Protein AF-A0A175QX01-F1 (afdb_monomer_lite)

Sequence (72 aa):
MTAAGCRSDILPAVFGLGEGGISAYAPGTLPTITAHEGDKLIGQSASETGRCIYQNDVGNRFRADCPPGYKP

Secondary structure (DSSP, 8-state):
-----------------S----------PPP-----TTPEEEEE-SSSTTEEEEE-TT--EEEEEPPTT---

pLDDT: mean 70.54, std 15.59, range [41.91, 91.81]

Structure (mmCIF, N/CA/C/O backbone):
data_AF-A0A175QX01-F1
#
_entry.id   AF-A0A175QX01-F1
#
loop_
_atom_site.group_PDB
_atom_site.id
_atom_site.type_symbol
_atom_site.label_atom_id
_atom_site.label_alt_id
_atom_site.label_comp_id
_atom_site.label_asym_id
_atom_site.label_entity_id
_atom_site.label_seq_id
_atom_site.pdbx_PDB_ins_code
_atom_site.Cartn_x
_atom_site.Cartn_y
_atom_site.Cartn_z
_atom_site.occupancy
_atom_site.B_iso_or_equiv
_atom_site.auth_seq_id
_atom_site.auth_comp_id
_atom_site.auth_asym_id
_atom_site.auth_atom_id
_atom_site.pdbx_PDB_model_num
ATOM 1 N N . MET A 1 1 ? -27.848 40.302 -10.514 1.00 45.19 1 MET A N 1
ATOM 2 C CA . MET A 1 1 ? -27.442 39.493 -11.688 1.00 45.19 1 MET A CA 1
ATOM 3 C C . MET A 1 1 ? -26.332 40.283 -12.354 1.00 45.19 1 MET A C 1
ATOM 5 O O . MET A 1 1 ? -26.575 41.432 -12.669 1.00 45.19 1 MET A O 1
ATOM 9 N N . THR A 1 2 ? -25.080 39.847 -12.348 1.00 41.91 2 THR A N 1
ATOM 10 C CA . THR A 1 2 ? -24.559 38.757 -13.188 1.00 41.91 2 THR A CA 1
ATOM 11 C C . THR A 1 2 ? -23.284 38.171 -12.573 1.00 41.91 2 THR A C 1
ATOM 13 O O . THR A 1 2 ? -22.410 38.907 -12.125 1.00 41.91 2 THR A O 1
ATOM 16 N N . ALA A 1 3 ? -23.194 36.840 -12.547 1.00 45.88 3 ALA A N 1
ATOM 17 C CA . ALA A 1 3 ? -22.026 36.097 -12.094 1.00 45.88 3 ALA A CA 1
ATOM 18 C C . ALA A 1 3 ? -20.843 36.316 -13.053 1.00 45.88 3 ALA A C 1
ATOM 20 O O . ALA A 1 3 ? -20.959 36.059 -14.251 1.00 45.88 3 ALA A O 1
ATOM 21 N N . ALA A 1 4 ? -19.707 36.777 -12.529 1.00 52.50 4 ALA A N 1
ATOM 22 C CA . ALA A 1 4 ? -18.438 36.741 -13.242 1.00 52.50 4 ALA A CA 1
ATOM 23 C C . ALA A 1 4 ? -17.955 35.283 -13.257 1.00 52.50 4 ALA A C 1
ATOM 25 O O . ALA A 1 4 ? -17.464 34.768 -12.254 1.00 52.50 4 ALA A O 1
ATOM 26 N N . GLY A 1 5 ? -18.206 34.598 -14.374 1.00 47.78 5 GLY A N 1
ATOM 27 C CA . GLY A 1 5 ? -17.816 33.209 -14.585 1.00 47.78 5 GLY A CA 1
ATOM 28 C C . GLY A 1 5 ? -16.303 33.017 -14.494 1.00 47.78 5 GLY A C 1
ATOM 29 O O . GLY A 1 5 ? -15.523 33.855 -14.950 1.00 47.78 5 GLY A O 1
ATOM 30 N N . CYS A 1 6 ? -15.904 31.897 -13.894 1.00 55.31 6 CYS A N 1
ATOM 31 C CA . CYS A 1 6 ? -14.527 31.438 -13.804 1.00 55.31 6 CYS A CA 1
ATOM 32 C C . CYS A 1 6 ? -13.872 31.426 -15.193 1.00 55.31 6 CYS A C 1
ATOM 34 O O . CYS A 1 6 ? -14.278 30.665 -16.071 1.00 55.31 6 CYS A O 1
ATOM 36 N N . ARG A 1 7 ? -12.838 32.250 -15.391 1.00 49.56 7 ARG A N 1
ATOM 37 C CA . ARG A 1 7 ? -11.908 32.077 -16.509 1.00 49.56 7 ARG A CA 1
ATOM 38 C C . ARG A 1 7 ? -11.051 30.856 -16.193 1.00 49.56 7 ARG A C 1
ATOM 40 O O . ARG A 1 7 ? -10.235 30.889 -15.282 1.00 49.56 7 ARG A O 1
ATOM 47 N N . SER A 1 8 ? -11.316 29.760 -16.893 1.00 50.81 8 SER A N 1
ATOM 48 C CA . SER A 1 8 ? -10.447 28.591 -16.889 1.00 50.81 8 SER A CA 1
ATOM 49 C C . SER A 1 8 ? -9.302 28.884 -17.857 1.00 50.81 8 SER A C 1
ATOM 51 O O . SER A 1 8 ? -9.511 28.910 -19.069 1.00 50.81 8 SER A O 1
ATOM 53 N N . ASP A 1 9 ? -8.116 29.169 -17.323 1.00 51.22 9 ASP A N 1
ATOM 54 C CA . ASP A 1 9 ? -6.872 29.194 -18.093 1.00 51.22 9 ASP A CA 1
ATOM 55 C C . ASP A 1 9 ? -6.522 27.748 -18.475 1.00 51.22 9 ASP A C 1
ATOM 57 O O . ASP A 1 9 ? -5.774 27.048 -17.790 1.00 51.22 9 ASP A O 1
ATOM 61 N N . ILE A 1 10 ? -7.152 27.259 -19.545 1.00 54.03 10 ILE A N 1
ATOM 62 C CA . ILE A 1 10 ? -6.879 25.944 -20.124 1.00 54.03 10 ILE A CA 1
ATOM 63 C C . ILE A 1 10 ? -5.482 26.007 -20.752 1.00 54.03 10 ILE A C 1
ATOM 65 O O . ILE A 1 10 ? -5.297 26.510 -21.859 1.00 54.03 10 ILE A O 1
ATOM 69 N N . LEU A 1 11 ? -4.484 25.509 -20.024 1.00 52.50 11 LEU A N 1
ATOM 70 C CA . LEU A 1 11 ? -3.146 25.243 -20.547 1.00 52.50 11 LEU A CA 1
ATOM 71 C C . LEU A 1 11 ? -3.253 24.217 -21.696 1.00 52.50 11 LEU A C 1
ATOM 73 O O . LEU A 1 11 ? -3.824 23.143 -21.484 1.00 52.50 11 LEU A O 1
ATOM 77 N N . PRO A 1 12 ? -2.707 24.483 -22.899 1.00 47.81 12 PRO A N 1
ATOM 78 C CA . PRO A 1 12 ? -2.729 23.523 -23.994 1.00 47.81 12 PRO A CA 1
ATOM 79 C C . PRO A 1 12 ? -1.643 22.470 -23.753 1.00 47.81 12 PRO A C 1
ATOM 81 O O . PRO A 1 12 ? -0.512 22.603 -24.211 1.00 47.81 12 PRO A O 1
ATOM 84 N N . ALA A 1 13 ? -1.967 21.421 -23.004 1.00 52.94 13 ALA A N 1
ATOM 85 C CA . ALA A 1 13 ? -1.088 20.270 -22.847 1.00 52.94 13 ALA A CA 1
ATOM 86 C C . ALA A 1 13 ? -1.572 19.124 -23.741 1.00 52.94 13 ALA A C 1
ATOM 88 O O . ALA A 1 13 ? -2.313 18.249 -23.303 1.00 52.94 13 ALA A O 1
ATOM 89 N N . VAL A 1 14 ? -1.133 19.118 -24.999 1.00 56.78 14 VAL A N 1
ATOM 90 C CA . VAL A 1 14 ? -1.109 17.906 -25.827 1.00 56.78 14 VAL A CA 1
ATOM 91 C C . VAL A 1 14 ? 0.271 17.783 -26.460 1.00 56.78 14 VAL A C 1
ATOM 93 O O . VAL A 1 14 ? 0.677 18.576 -27.306 1.00 56.78 14 VAL A O 1
ATOM 96 N N . PHE A 1 15 ? 1.018 16.809 -25.947 1.00 56.84 15 PHE A N 1
ATOM 97 C CA . PHE A 1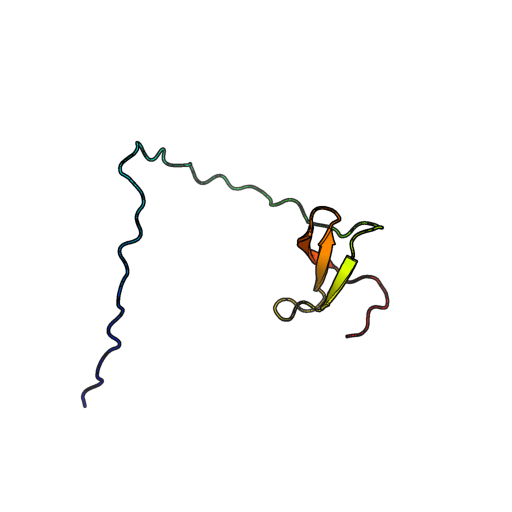 15 ? 2.330 16.402 -26.422 1.00 56.84 15 PHE A CA 1
ATOM 98 C C . PHE A 1 15 ? 2.252 15.972 -27.893 1.00 56.84 15 PHE A C 1
ATOM 100 O O . PHE A 1 15 ? 1.351 15.227 -28.254 1.00 56.84 15 PHE A O 1
ATOM 107 N N . GLY A 1 16 ? 3.209 16.467 -28.688 1.00 49.09 16 GLY A N 1
ATOM 108 C CA . GLY A 1 16 ? 3.688 15.986 -29.992 1.00 49.09 16 GLY A CA 1
ATOM 109 C C . GLY A 1 16 ? 2.743 15.184 -30.893 1.00 49.09 16 GLY A C 1
ATOM 110 O O . GLY A 1 16 ? 2.345 14.072 -30.569 1.00 49.09 16 GLY A O 1
ATOM 111 N N . LEU A 1 17 ? 2.541 15.689 -32.113 1.00 51.31 17 LEU A N 1
ATOM 112 C CA . LEU A 1 17 ? 2.074 14.936 -33.284 1.00 51.31 17 LEU A CA 1
ATOM 113 C C . LEU A 1 17 ? 3.099 13.846 -33.682 1.00 51.31 17 LEU A C 1
ATOM 115 O O . LEU A 1 17 ? 3.759 13.945 -34.711 1.00 51.31 17 LEU A O 1
ATOM 119 N N . GLY A 1 18 ? 3.291 12.834 -32.843 1.00 50.44 18 GLY A N 1
ATOM 120 C CA . GLY A 1 18 ? 3.759 11.514 -33.263 1.00 50.44 18 GLY A CA 1
ATOM 121 C C . GLY A 1 18 ? 2.531 10.642 -33.482 1.00 50.44 18 GLY A C 1
ATOM 122 O O . GLY A 1 18 ? 1.505 10.914 -32.863 1.00 50.44 18 GLY A O 1
ATOM 123 N N . GLU A 1 19 ? 2.595 9.647 -34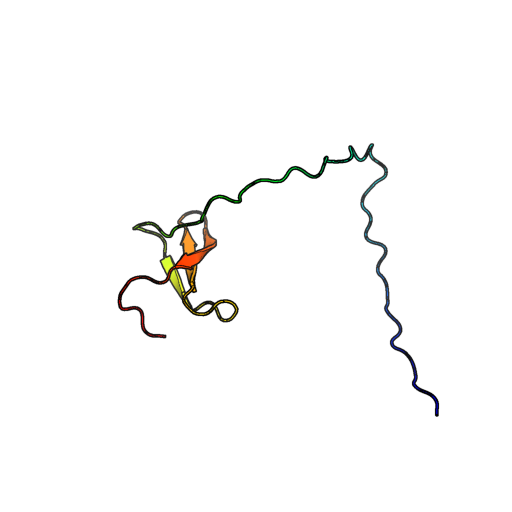.368 1.00 52.69 19 GLU A N 1
ATOM 124 C CA . GLU A 1 19 ? 1.478 8.728 -34.618 1.00 52.69 19 GLU A CA 1
ATOM 125 C C . GLU A 1 19 ? 0.987 8.111 -33.301 1.00 52.69 19 GLU A C 1
ATOM 127 O O . GLU A 1 19 ? 1.547 7.151 -32.771 1.00 52.69 19 GLU A O 1
ATOM 132 N N . GLY A 1 20 ? -0.042 8.739 -32.732 1.00 50.84 20 GLY A N 1
ATOM 133 C CA . GLY A 1 20 ? -0.674 8.348 -31.492 1.00 50.84 20 GLY A CA 1
ATOM 134 C C . GLY A 1 20 ? -1.502 7.121 -31.786 1.00 50.84 20 GLY A C 1
ATOM 135 O O . GLY A 1 20 ? -2.686 7.230 -32.100 1.00 50.84 20 GLY A O 1
ATOM 136 N N . GLY A 1 21 ? -0.855 5.959 -31.727 1.00 54.06 21 GLY A N 1
ATOM 137 C CA . GLY A 1 21 ? -1.545 4.685 -31.705 1.00 54.06 21 GLY A CA 1
ATOM 138 C C . GLY A 1 21 ? -2.656 4.768 -30.666 1.00 54.06 21 GLY A C 1
ATOM 139 O O . GLY A 1 21 ? -2.412 5.019 -29.486 1.00 54.06 21 GLY A O 1
ATOM 140 N N . ILE A 1 22 ? -3.892 4.615 -31.128 1.00 57.19 22 ILE A N 1
ATOM 141 C CA . ILE A 1 22 ? -5.059 4.431 -30.274 1.00 57.19 22 ILE A CA 1
ATOM 142 C C . ILE A 1 22 ? -4.809 3.162 -29.463 1.00 57.19 22 ILE A C 1
ATOM 144 O O . ILE A 1 22 ? -5.018 2.054 -29.953 1.00 57.19 22 ILE A O 1
ATOM 148 N N . SER A 1 23 ? -4.323 3.313 -28.229 1.00 60.19 23 SER A N 1
ATOM 149 C CA . SER A 1 23 ? -4.333 2.218 -27.265 1.00 60.19 23 SER A CA 1
ATOM 150 C C . SER A 1 23 ? -5.788 1.827 -27.069 1.00 60.19 23 SER A C 1
ATOM 152 O O . SER A 1 23 ? -6.564 2.568 -26.465 1.00 60.19 23 SER A O 1
ATOM 154 N N . ALA A 1 24 ? -6.174 0.691 -27.648 1.00 57.84 24 ALA A N 1
ATOM 155 C CA . ALA A 1 24 ? -7.506 0.148 -27.477 1.00 57.84 24 ALA A CA 1
ATOM 156 C C . ALA A 1 24 ? -7.769 -0.008 -25.976 1.00 57.84 24 ALA A C 1
ATOM 158 O O . ALA A 1 24 ? -6.959 -0.590 -25.251 1.00 57.84 24 ALA A O 1
ATOM 159 N N . TYR A 1 25 ? -8.891 0.536 -25.506 1.00 54.34 25 TYR A N 1
ATOM 160 C CA . TYR A 1 25 ? -9.348 0.286 -24.148 1.00 54.34 25 TYR A CA 1
ATOM 161 C C . TYR A 1 25 ? -9.537 -1.224 -23.982 1.00 54.34 25 TYR A C 1
ATOM 163 O O . TYR A 1 25 ? -10.400 -1.823 -24.624 1.00 54.34 25 TYR A O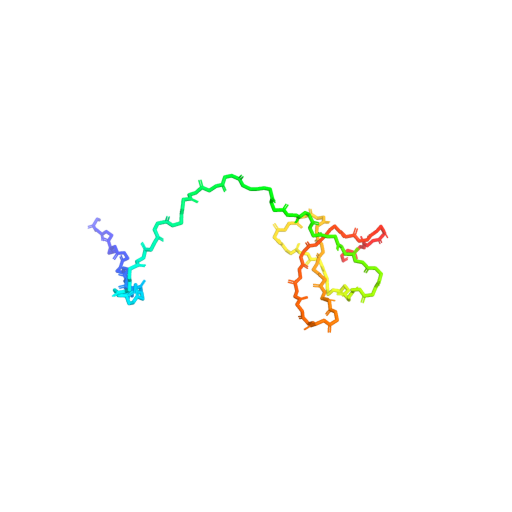 1
ATOM 171 N N . ALA A 1 26 ? -8.710 -1.834 -23.138 1.00 61.84 26 ALA A N 1
ATOM 172 C CA . ALA A 1 26 ? -8.839 -3.226 -22.755 1.00 61.84 26 ALA A CA 1
ATOM 173 C C . ALA A 1 26 ? -9.280 -3.283 -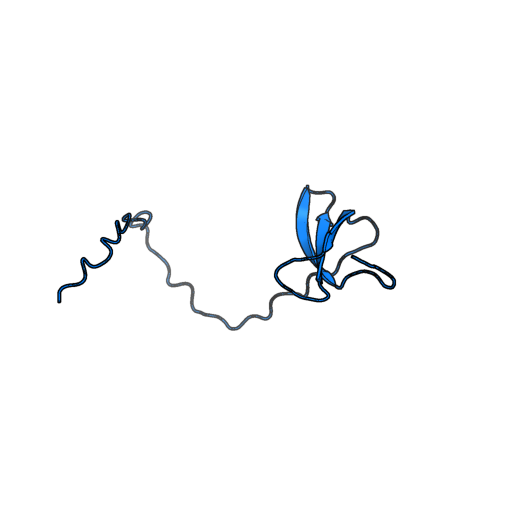21.287 1.00 61.84 26 ALA A C 1
ATOM 175 O O . ALA A 1 26 ? -8.602 -2.702 -20.432 1.00 61.84 26 ALA A O 1
ATOM 176 N N . PRO A 1 27 ? -10.390 -3.967 -20.960 1.00 58.09 27 PRO A N 1
ATOM 177 C CA . PRO A 1 27 ? -10.715 -4.250 -19.574 1.00 58.09 27 PRO A CA 1
ATOM 178 C C . PRO A 1 27 ? -9.630 -5.170 -19.002 1.00 58.09 27 PRO A C 1
ATOM 180 O O . PRO A 1 27 ? -9.469 -6.312 -19.424 1.00 58.09 27 PRO A O 1
ATOM 183 N N . GLY A 1 28 ? -8.862 -4.645 -18.052 1.00 65.62 28 GLY A N 1
ATOM 184 C CA . GLY A 1 28 ? -7.854 -5.377 -17.298 1.00 65.62 28 GLY A CA 1
ATOM 185 C C . GLY A 1 28 ? -8.145 -5.255 -15.810 1.00 65.62 28 GLY A C 1
ATOM 186 O O . GLY A 1 28 ? -8.622 -4.221 -15.344 1.00 65.62 28 GLY A O 1
ATOM 187 N N . THR A 1 29 ? -7.868 -6.313 -15.054 1.00 62.34 29 THR A N 1
ATOM 188 C CA . THR A 1 29 ? -7.909 -6.231 -13.591 1.00 62.34 29 THR A CA 1
ATOM 189 C C . THR A 1 29 ? -6.548 -5.737 -13.125 1.00 62.34 29 THR A C 1
ATOM 191 O O . THR A 1 29 ? -5.529 -6.345 -13.452 1.00 62.34 29 THR A O 1
ATOM 194 N N . LEU A 1 30 ? -6.515 -4.623 -12.392 1.00 63.53 30 LEU A N 1
ATOM 195 C CA . LEU A 1 30 ? -5.286 -4.196 -11.730 1.00 63.53 30 LEU A CA 1
ATOM 196 C C . LEU A 1 30 ? -4.931 -5.237 -10.661 1.00 63.53 30 LEU A C 1
ATOM 198 O O . LEU A 1 30 ? -5.814 -5.607 -9.881 1.00 63.53 30 LEU A O 1
ATOM 202 N N . PRO A 1 31 ? -3.677 -5.715 -10.603 1.00 67.31 31 PRO A N 1
ATOM 203 C CA . PRO A 1 31 ? -3.273 -6.631 -9.552 1.00 67.31 31 PRO A CA 1
ATOM 204 C C . PRO A 1 31 ? -3.467 -5.956 -8.193 1.00 67.31 31 PRO A C 1
ATOM 206 O O . PRO A 1 31 ? -3.122 -4.786 -8.005 1.00 67.31 31 PRO A O 1
ATOM 209 N N . THR A 1 32 ? -4.038 -6.692 -7.243 1.00 71.75 32 THR A N 1
ATOM 210 C CA . THR A 1 32 ? -4.201 -6.214 -5.872 1.00 71.75 32 THR A CA 1
ATOM 211 C C . THR A 1 32 ? -2.823 -6.029 -5.249 1.00 71.75 32 THR A C 1
ATOM 213 O O . THR A 1 32 ? -2.075 -6.990 -5.069 1.00 71.75 32 THR A O 1
ATOM 216 N N . ILE A 1 33 ? -2.473 -4.785 -4.927 1.00 76.88 33 ILE A N 1
ATOM 217 C CA . ILE A 1 33 ? -1.210 -4.480 -4.260 1.00 76.88 33 ILE A CA 1
ATOM 218 C C . ILE A 1 33 ? -1.368 -4.832 -2.780 1.00 76.88 33 ILE A C 1
ATOM 220 O O . ILE A 1 33 ? -2.193 -4.242 -2.083 1.00 76.88 33 ILE A O 1
ATOM 224 N N . THR A 1 34 ? -0.576 -5.798 -2.322 1.00 81.81 34 THR A N 1
ATOM 225 C CA . THR A 1 34 ? -0.547 -6.258 -0.927 1.00 81.81 34 THR A CA 1
ATOM 226 C C . THR A 1 34 ? 0.781 -5.844 -0.303 1.00 81.81 34 THR A C 1
ATOM 228 O O . THR A 1 34 ? 1.812 -5.897 -0.973 1.00 81.81 34 THR A O 1
ATOM 231 N N . ALA A 1 35 ? 0.761 -5.398 0.954 1.00 83.69 35 ALA A N 1
ATOM 232 C CA . ALA A 1 35 ? 1.984 -5.118 1.698 1.00 83.69 35 ALA A CA 1
ATOM 233 C C . ALA A 1 35 ? 2.657 -6.430 2.120 1.00 83.69 35 ALA A C 1
ATOM 235 O O . ALA A 1 35 ? 1.980 -7.365 2.552 1.00 83.69 35 ALA A O 1
ATOM 236 N N . HIS A 1 36 ? 3.978 -6.485 2.002 1.00 80.38 36 HIS A N 1
ATOM 237 C CA . HIS A 1 36 ? 4.799 -7.628 2.375 1.00 80.38 36 HIS A CA 1
ATOM 238 C C . HIS A 1 36 ? 5.605 -7.333 3.643 1.00 80.38 36 HIS A C 1
ATOM 240 O O . HIS A 1 36 ? 5.772 -6.185 4.064 1.00 80.38 36 HIS A O 1
ATOM 246 N N . GLU A 1 37 ? 6.112 -8.395 4.264 1.00 73.69 37 GLU A N 1
ATOM 247 C CA . GLU A 1 37 ? 7.029 -8.298 5.395 1.00 73.69 37 GLU A CA 1
ATOM 248 C C . GLU A 1 37 ? 8.337 -7.629 4.933 1.00 73.69 37 GLU A C 1
ATOM 250 O O . GLU A 1 37 ? 9.092 -8.201 4.152 1.00 73.69 37 GLU A O 1
ATOM 255 N N . GLY A 1 38 ? 8.560 -6.382 5.360 1.00 80.81 38 GLY A N 1
ATOM 256 C CA . GLY A 1 38 ? 9.678 -5.535 4.922 1.00 80.81 38 GLY A CA 1
ATOM 257 C C . GLY A 1 38 ? 9.234 -4.156 4.432 1.00 80.81 38 GLY A C 1
ATOM 258 O O . GLY A 1 38 ? 9.959 -3.178 4.608 1.00 80.81 38 GLY A O 1
ATOM 259 N N . ASP A 1 39 ? 8.004 -4.036 3.926 1.00 86.75 39 ASP A N 1
ATOM 260 C CA . ASP A 1 39 ? 7.466 -2.745 3.508 1.00 86.75 39 ASP A CA 1
ATOM 261 C C . ASP A 1 39 ? 7.241 -1.830 4.719 1.00 86.75 39 ASP A C 1
ATOM 263 O O . ASP A 1 39 ? 6.584 -2.180 5.708 1.00 86.75 39 ASP A O 1
ATOM 267 N N . LYS A 1 40 ? 7.755 -0.603 4.639 1.00 88.44 40 LYS A N 1
ATOM 268 C CA . LYS A 1 40 ? 7.648 0.366 5.725 1.00 88.44 40 LYS A CA 1
ATOM 269 C C . LYS A 1 40 ? 6.253 0.976 5.752 1.00 88.44 40 LYS A C 1
ATOM 271 O O . LYS A 1 40 ? 5.871 1.713 4.844 1.00 88.44 40 LYS A O 1
ATOM 276 N N . LEU A 1 41 ? 5.523 0.747 6.839 1.00 88.69 41 LEU A N 1
ATOM 277 C CA . LEU A 1 41 ? 4.263 1.432 7.106 1.00 88.69 41 LEU A CA 1
ATOM 278 C C . LEU A 1 41 ? 4.521 2.923 7.376 1.00 88.69 41 LEU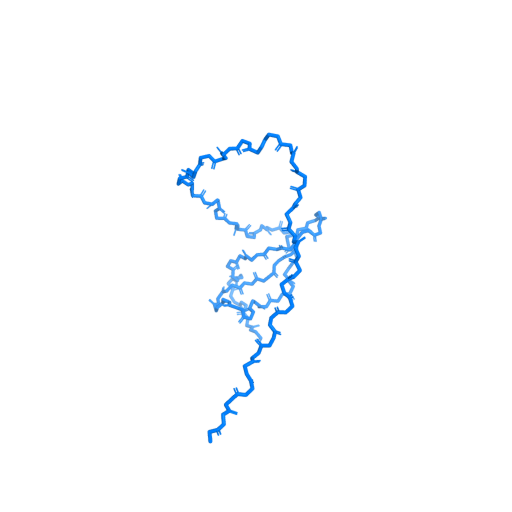 A C 1
ATOM 280 O O . LEU A 1 41 ? 5.220 3.286 8.322 1.00 88.69 41 LEU A O 1
ATOM 284 N N . ILE A 1 42 ? 3.954 3.786 6.536 1.00 89.25 42 ILE A N 1
ATOM 285 C CA . ILE A 1 42 ? 4.071 5.245 6.646 1.00 89.25 42 ILE A CA 1
ATOM 286 C C . ILE A 1 42 ? 2.917 5.820 7.474 1.00 89.25 42 ILE A C 1
ATOM 288 O O . ILE A 1 42 ? 3.126 6.758 8.238 1.00 89.25 42 ILE A O 1
ATOM 292 N N . GLY A 1 43 ? 1.712 5.260 7.342 1.00 86.75 43 GLY A N 1
ATOM 293 C CA . GLY A 1 43 ? 0.542 5.673 8.120 1.00 86.75 43 GLY A CA 1
ATOM 294 C C . GLY A 1 43 ? -0.784 5.306 7.458 1.00 86.75 43 GLY A C 1
ATOM 295 O O . GLY A 1 43 ? -0.807 4.587 6.460 1.00 86.75 43 GLY A O 1
ATOM 296 N N . GLN A 1 44 ? -1.894 5.811 7.995 1.00 86.50 44 GLN A N 1
ATOM 297 C CA . GLN A 1 44 ? -3.226 5.569 7.442 1.00 86.50 44 GLN A CA 1
ATOM 298 C C . GLN A 1 44 ? -3.473 6.395 6.173 1.00 86.50 44 GLN A C 1
ATOM 300 O O . GLN A 1 44 ? -3.082 7.561 6.077 1.00 86.50 44 GLN A O 1
ATOM 305 N N . SER A 1 45 ? -4.157 5.803 5.193 1.00 83.25 45 SER A N 1
ATOM 306 C CA . SER A 1 45 ? -4.659 6.551 4.046 1.00 83.25 45 SER A CA 1
ATOM 307 C C . SER A 1 45 ? -5.810 7.457 4.476 1.00 83.25 45 SER A C 1
ATOM 309 O O . SER A 1 45 ? -6.816 6.989 4.998 1.00 83.25 45 SER A O 1
ATOM 311 N N . ALA A 1 46 ? -5.693 8.756 4.198 1.00 79.50 46 ALA A N 1
ATOM 312 C CA . ALA A 1 46 ? -6.785 9.704 4.427 1.00 79.50 46 ALA A CA 1
ATOM 313 C C . ALA A 1 46 ? -7.943 9.537 3.424 1.00 79.50 46 ALA A C 1
ATOM 315 O O . ALA A 1 46 ? -9.052 9.994 3.679 1.00 79.50 46 ALA A O 1
ATOM 316 N N . SER A 1 47 ? -7.684 8.918 2.268 1.00 76.12 47 SER A N 1
ATOM 317 C CA . SER A 1 47 ? -8.651 8.812 1.167 1.00 76.12 47 SER A CA 1
ATOM 318 C C . SER A 1 47 ? -9.486 7.532 1.208 1.00 76.12 47 SER A C 1
ATOM 320 O O . SER A 1 47 ? -10.585 7.517 0.667 1.00 76.12 47 SER A O 1
ATOM 322 N N . GLU A 1 48 ? -8.975 6.464 1.824 1.00 75.19 48 GLU A N 1
ATOM 323 C CA . GLU A 1 48 ? -9.638 5.160 1.890 1.00 75.19 48 GLU A CA 1
ATOM 324 C C . GLU A 1 48 ? -9.588 4.623 3.324 1.00 75.19 48 GLU A C 1
ATOM 326 O O . GLU A 1 48 ? -8.528 4.256 3.836 1.00 75.19 48 GLU A O 1
ATOM 331 N N . THR A 1 49 ? -10.749 4.554 3.978 1.00 76.50 49 THR A N 1
ATOM 332 C CA . THR A 1 49 ? -10.868 3.991 5.326 1.00 76.50 49 THR A CA 1
ATOM 333 C C . THR A 1 49 ? -10.479 2.511 5.320 1.00 76.50 49 THR A C 1
ATOM 335 O O . THR A 1 49 ? -10.996 1.736 4.523 1.00 76.50 49 THR A O 1
ATOM 338 N N . GLY A 1 50 ? -9.565 2.118 6.212 1.00 80.19 50 GLY A N 1
ATOM 339 C CA . GLY A 1 50 ? -9.053 0.742 6.309 1.00 80.19 50 GLY A CA 1
ATOM 340 C C . GLY A 1 50 ? -7.803 0.459 5.470 1.00 80.19 50 GLY A C 1
ATOM 341 O O . GLY A 1 50 ? -7.181 -0.587 5.655 1.00 80.19 50 GLY A O 1
ATOM 342 N N . ARG A 1 51 ? -7.378 1.401 4.614 1.00 85.50 51 ARG A N 1
ATOM 343 C CA . ARG A 1 51 ? -6.110 1.295 3.887 1.00 85.50 51 ARG A CA 1
ATOM 344 C C . ARG A 1 51 ? -4.997 2.081 4.554 1.00 85.50 51 ARG A C 1
ATOM 346 O O . ARG A 1 51 ? -5.191 3.185 5.061 1.00 85.50 51 ARG A O 1
ATOM 353 N N . CYS A 1 52 ? -3.802 1.525 4.475 1.00 89.19 52 CYS A N 1
ATOM 354 C CA . CYS A 1 52 ? -2.569 2.111 4.958 1.00 89.19 52 CYS A CA 1
ATOM 355 C C . CYS A 1 52 ? -1.626 2.404 3.788 1.00 89.19 52 CYS A C 1
ATOM 357 O O . CYS A 1 52 ? -1.674 1.760 2.738 1.00 89.19 52 CYS A O 1
ATOM 359 N N . ILE A 1 53 ? -0.784 3.417 3.963 1.00 89.56 53 ILE A N 1
ATOM 360 C CA . ILE A 1 53 ? 0.257 3.810 3.021 1.00 89.56 53 ILE A CA 1
ATOM 361 C C . ILE A 1 53 ? 1.544 3.106 3.434 1.00 89.56 53 ILE A C 1
ATOM 363 O O . ILE A 1 53 ? 2.032 3.299 4.548 1.00 89.56 53 ILE A O 1
ATOM 367 N N . TYR A 1 54 ? 2.106 2.341 2.511 1.00 91.19 54 TYR A N 1
ATOM 368 C CA . TYR A 1 54 ? 3.369 1.635 2.656 1.00 91.19 54 TYR A CA 1
ATOM 369 C C . TYR A 1 54 ? 4.414 2.207 1.703 1.00 91.19 54 TYR A C 1
ATOM 371 O O . TYR A 1 54 ? 4.076 2.811 0.682 1.00 91.19 54 TYR A O 1
ATOM 379 N N . GLN A 1 55 ? 5.683 2.017 2.042 1.00 91.81 55 GLN A N 1
ATOM 380 C CA . GLN A 1 55 ? 6.825 2.297 1.186 1.00 91.81 55 GLN A CA 1
ATOM 381 C C . GLN A 1 55 ? 7.658 1.026 1.032 1.00 91.81 55 GLN A C 1
ATOM 383 O O . GLN A 1 55 ? 8.067 0.453 2.039 1.00 91.81 55 GLN A O 1
ATOM 388 N N . ASN A 1 56 ? 7.917 0.618 -0.209 1.00 88.06 56 ASN A N 1
ATOM 389 C CA . ASN A 1 56 ? 8.804 -0.513 -0.481 1.00 88.06 56 ASN A CA 1
ATOM 390 C C . ASN A 1 56 ? 10.284 -0.113 -0.409 1.00 88.06 56 ASN A C 1
ATOM 392 O O . ASN A 1 56 ? 10.619 1.074 -0.367 1.00 88.06 56 ASN A O 1
ATOM 396 N N . ASP A 1 57 ? 11.173 -1.102 -0.482 1.00 86.44 57 ASP A N 1
ATOM 397 C CA . ASP A 1 57 ? 12.629 -0.895 -0.444 1.00 86.44 57 ASP A CA 1
ATOM 398 C C . ASP A 1 57 ? 13.163 -0.048 -1.610 1.00 86.44 57 ASP A C 1
ATOM 400 O O . ASP A 1 57 ? 14.180 0.631 -1.489 1.00 86.44 57 ASP A O 1
ATOM 404 N N . VAL A 1 58 ? 12.447 -0.034 -2.738 1.00 86.75 58 VAL A N 1
ATOM 405 C CA . VAL A 1 58 ? 12.758 0.807 -3.909 1.00 86.75 58 VAL A CA 1
ATOM 406 C C . VAL A 1 58 ? 12.359 2.277 -3.669 1.00 86.75 58 VAL A C 1
ATOM 408 O O . VAL A 1 58 ? 12.713 3.161 -4.445 1.00 86.75 58 VAL A O 1
ATOM 411 N N . GLY A 1 59 ? 11.634 2.566 -2.585 1.00 85.19 59 GLY A N 1
ATOM 412 C CA . GLY A 1 59 ? 11.163 3.898 -2.206 1.00 85.19 59 GLY A CA 1
ATOM 413 C C . GLY A 1 59 ? 9.777 4.267 -2.746 1.00 85.19 59 GLY A C 1
ATOM 414 O O . GLY A 1 59 ? 9.278 5.357 -2.442 1.00 85.19 59 GLY A O 1
ATOM 415 N N . ASN A 1 60 ? 9.123 3.372 -3.489 1.00 86.88 60 ASN A N 1
ATOM 416 C CA . ASN A 1 60 ? 7.788 3.581 -4.041 1.00 86.88 60 ASN A CA 1
ATOM 417 C C . ASN A 1 60 ? 6.723 3.493 -2.951 1.00 86.88 60 ASN A C 1
ATOM 419 O O . ASN A 1 60 ? 6.739 2.589 -2.116 1.00 86.88 60 ASN A O 1
ATOM 423 N N . ARG A 1 61 ? 5.763 4.421 -2.996 1.00 88.38 61 ARG A N 1
ATOM 424 C CA . ARG A 1 61 ? 4.633 4.462 -2.064 1.00 88.38 61 ARG A CA 1
ATOM 425 C C . ARG A 1 61 ? 3.406 3.814 -2.676 1.00 88.38 61 ARG A C 1
ATOM 427 O O . ARG A 1 61 ? 3.031 4.145 -3.799 1.00 88.38 61 ARG A O 1
ATOM 434 N N . PHE A 1 62 ? 2.747 2.957 -1.915 1.00 87.94 62 PHE A N 1
ATOM 435 C CA . PHE A 1 62 ? 1.530 2.286 -2.348 1.00 87.94 62 PHE A CA 1
ATOM 436 C C . PHE A 1 62 ? 0.532 2.160 -1.200 1.00 87.94 62 PHE A C 1
ATOM 438 O O . PHE A 1 62 ? 0.863 2.364 -0.033 1.00 87.94 62 PHE A O 1
ATOM 445 N N . ARG A 1 63 ? -0.723 1.879 -1.550 1.00 88.81 63 ARG A N 1
ATOM 446 C CA . ARG A 1 63 ? -1.810 1.670 -0.593 1.00 88.81 63 ARG A CA 1
ATOM 447 C C . ARG A 1 63 ? -2.143 0.189 -0.548 1.00 88.81 63 ARG A C 1
ATOM 449 O O . ARG A 1 63 ? -2.374 -0.405 -1.597 1.00 88.81 63 ARG A O 1
ATOM 456 N N . ALA A 1 64 ? -2.193 -0.367 0.651 1.00 89.00 64 ALA A N 1
ATOM 457 C CA . ALA A 1 64 ? -2.599 -1.742 0.908 1.00 89.00 64 ALA A CA 1
ATOM 458 C C . ALA A 1 64 ? -3.471 -1.785 2.168 1.00 89.00 64 ALA A C 1
ATOM 460 O O . ALA A 1 64 ? -3.634 -0.766 2.847 1.00 89.00 64 ALA A O 1
ATOM 461 N N . ASP A 1 65 ? -4.064 -2.935 2.463 1.00 88.25 65 ASP A N 1
ATOM 462 C CA . ASP A 1 65 ? -4.806 -3.130 3.706 1.00 88.25 65 ASP A CA 1
ATOM 463 C C . ASP A 1 65 ? -3.903 -2.896 4.921 1.00 88.25 65 ASP A C 1
ATOM 465 O O . ASP A 1 65 ? -2.725 -3.258 4.921 1.00 88.25 65 ASP A O 1
ATOM 469 N N . CYS A 1 66 ? -4.445 -2.237 5.945 1.00 84.88 66 CYS A N 1
ATOM 470 C CA . CYS A 1 66 ? -3.710 -2.017 7.184 1.00 84.88 66 CYS A CA 1
ATOM 471 C C . CYS A 1 66 ? -3.398 -3.350 7.886 1.00 84.88 66 CYS A C 1
ATOM 473 O O . CYS A 1 66 ? -4.209 -4.281 7.838 1.00 84.88 66 CYS 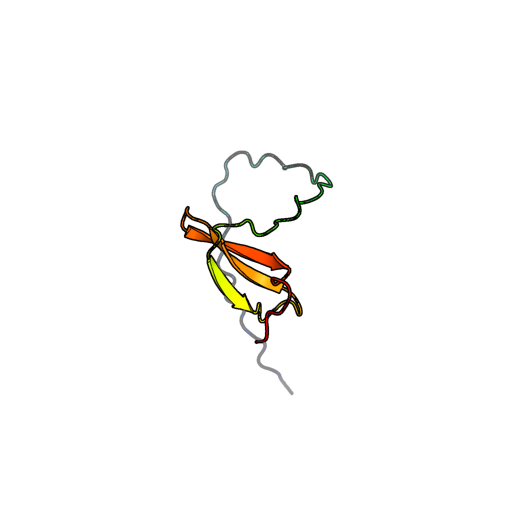A O 1
ATOM 475 N N . PRO A 1 67 ? -2.263 -3.444 8.600 1.00 83.19 67 PRO A N 1
ATOM 476 C CA . PRO A 1 67 ? -1.922 -4.662 9.307 1.00 83.19 67 PRO A CA 1
ATOM 477 C C . PRO A 1 67 ? -2.885 -4.873 10.488 1.00 83.19 67 PRO A C 1
ATOM 479 O O . PRO A 1 67 ? -3.405 -3.901 11.056 1.00 83.19 67 PRO A O 1
ATOM 482 N N . PRO A 1 68 ? -3.134 -6.131 10.892 1.00 79.56 68 PRO A N 1
ATOM 483 C CA . PRO A 1 68 ? -4.036 -6.423 11.997 1.00 79.56 68 PRO A CA 1
ATOM 484 C C . PRO A 1 68 ? -3.556 -5.734 13.282 1.00 79.56 68 PRO A C 1
ATOM 486 O O . PRO A 1 68 ? -2.385 -5.806 13.645 1.00 79.56 68 PRO A O 1
ATOM 489 N N . GLY A 1 69 ? -4.473 -5.052 13.973 1.00 76.12 69 GLY A N 1
ATOM 490 C CA . GLY A 1 69 ? -4.174 -4.328 15.214 1.00 76.12 69 GLY A CA 1
ATOM 491 C C . GLY A 1 69 ? -3.650 -2.900 15.029 1.00 76.12 69 GLY A C 1
ATOM 492 O O . GLY A 1 69 ? -3.422 -2.219 16.030 1.00 76.12 69 GLY A O 1
ATOM 493 N N . TYR A 1 70 ? -3.508 -2.417 13.791 1.00 75.75 70 TYR A N 1
ATOM 494 C CA . TYR A 1 70 ? -3.187 -1.015 13.533 1.00 75.75 70 TYR A CA 1
ATOM 495 C C . TYR A 1 70 ? -4.301 -0.093 14.047 1.00 75.75 70 TYR A C 1
ATOM 497 O O . TYR A 1 70 ? -5.465 -0.224 13.663 1.00 75.75 70 TYR A O 1
ATOM 505 N N . LYS A 1 71 ? -3.931 0.842 14.927 1.00 69.31 71 LYS A N 1
ATOM 506 C CA . LYS A 1 71 ? -4.790 1.929 15.403 1.00 69.31 71 LYS A CA 1
ATOM 507 C C . LYS A 1 71 ? -4.202 3.250 14.895 1.00 69.31 71 LYS A C 1
ATOM 509 O O . LYS A 1 71 ? -2.986 3.408 15.015 1.00 69.31 71 LYS A O 1
ATOM 514 N N . PRO A 1 72 ? -5.022 4.130 14.297 1.00 63.47 72 PRO A N 1
ATOM 515 C CA . PRO A 1 72 ? -4.567 5.424 13.800 1.00 63.47 72 PRO A CA 1
ATOM 516 C C . PRO A 1 72 ? -4.102 6.357 14.921 1.00 63.47 72 PRO A C 1
ATOM 518 O O . PRO A 1 72 ? -4.592 6.202 16.066 1.00 63.47 72 PRO A O 1
#

Radius of gyration: 20.64 Å; chains: 1; bounding box: 40×48×50 Å

Foldseek 3Di:
DDDPDDDDPPDPDDDDPDPPPPPPDDDDDDPADADDDQWAFPAADPVDPQWTWTAHPVRDIDIHGDDPPDDD

Organism: NCBI:txid401562